Protein AF-A0A1G0D315-F1 (afdb_monomer)

pLDDT: mean 75.78, std 23.65, range [32.94, 96.75]

Solvent-accessible surface area (backbone atoms only — not comparable to full-atom values): 6198 Å² total; per-residue (Å²): 94,77,50,65,46,82,56,99,91,46,49,31,34,30,47,92,90,38,82,36,41,68,71,33,66,60,88,82,25,29,29,75,45,78,48,95,57,35,35,31,34,40,37,98,90,47,80,44,77,43,48,65,49,87,91,54,89,76,79,80,79,83,72,92,65,90,79,79,84,88,87,84,88,82,86,83,89,87,86,79,90,82,84,89,85,90,79,90,79,135

Nearest PDB structures (foldseek):
  6ap4-assembly6_K  TM=5.386E-01  e=2.280E+00  Acinetobacter baumannii
  6j0m-assembly1_C  TM=3.065E-01  e=1.502E+00  Photorhabdus asymbiotica
  4v16-assembly1_A  TM=4.801E-01  e=8.472E+00  Kluyveromyces lactis

Radius of gyration: 20.72 Å; Cα contacts (8 Å, |Δi|>4): 113; chains: 1; bounding box: 29×67×38 Å

Structure (mmCIF, N/CA/C/O backbone):
data_AF-A0A1G0D315-F1
#
_entry.id   AF-A0A1G0D315-F1
#
loop_
_atom_site.group_PDB
_atom_site.id
_atom_site.type_symbol
_atom_site.label_atom_id
_atom_site.label_alt_id
_atom_site.label_comp_id
_atom_site.label_asym_id
_atom_site.label_entity_id
_atom_site.label_seq_id
_atom_site.pdbx_PDB_ins_code
_atom_site.Cartn_x
_atom_site.Cartn_y
_atom_site.Cartn_z
_atom_site.occupancy
_atom_site.B_iso_or_equiv
_atom_site.auth_seq_id
_atom_site.auth_comp_id
_atom_site.auth_asym_id
_atom_site.auth_atom_id
_atom_site.pdbx_PDB_model_num
ATOM 1 N N . MET A 1 1 ? -7.653 3.183 -6.909 1.00 85.31 1 MET A N 1
ATOM 2 C CA . MET A 1 1 ? -7.226 2.632 -5.598 1.00 85.31 1 MET A CA 1
ATOM 3 C C . MET A 1 1 ? -8.483 2.254 -4.832 1.00 85.31 1 MET A C 1
ATOM 5 O O . MET A 1 1 ? -9.485 2.923 -5.034 1.00 85.31 1 MET A O 1
ATOM 9 N N . GLN A 1 2 ? -8.456 1.192 -4.023 1.00 90.88 2 GLN A N 1
ATOM 10 C CA . GLN A 1 2 ? -9.662 0.658 -3.373 1.00 90.88 2 GLN A CA 1
ATOM 11 C C . GLN A 1 2 ? -9.690 0.862 -1.855 1.00 90.88 2 GLN A C 1
ATOM 13 O O . GLN A 1 2 ? -10.746 1.158 -1.312 1.00 90.88 2 GLN A O 1
ATOM 18 N N . SER A 1 3 ? -8.566 0.698 -1.152 1.00 92.56 3 SER A N 1
ATOM 19 C CA . SER A 1 3 ? -8.512 0.907 0.304 1.00 92.56 3 SER A CA 1
ATOM 20 C C . SER A 1 3 ? -7.081 1.079 0.818 1.00 92.56 3 SER A C 1
ATOM 22 O O . SER A 1 3 ? -6.112 0.805 0.104 1.00 92.56 3 SER A O 1
ATOM 24 N N . THR A 1 4 ? -6.942 1.539 2.063 1.00 92.94 4 THR A N 1
ATOM 25 C CA . THR A 1 4 ? -5.663 1.636 2.782 1.00 92.94 4 THR A CA 1
ATOM 26 C C . THR A 1 4 ? -5.713 0.906 4.114 1.00 92.94 4 THR A C 1
ATOM 28 O O . THR A 1 4 ? -6.734 0.910 4.797 1.00 92.94 4 THR A O 1
ATOM 31 N N . ILE A 1 5 ? -4.574 0.355 4.520 1.00 94.19 5 ILE A N 1
ATOM 32 C CA . ILE A 1 5 ? -4.336 -0.230 5.836 1.00 94.19 5 ILE A CA 1
ATOM 33 C C . ILE A 1 5 ? -3.308 0.656 6.534 1.00 94.19 5 ILE A C 1
ATOM 35 O O . ILE A 1 5 ? -2.171 0.765 6.071 1.00 94.19 5 ILE A O 1
ATOM 39 N N . ILE A 1 6 ? -3.701 1.292 7.637 1.00 93.25 6 ILE A N 1
ATOM 40 C CA . ILE A 1 6 ? -2.828 2.165 8.426 1.00 93.25 6 ILE A CA 1
ATOM 41 C C . ILE A 1 6 ? -2.889 1.717 9.881 1.00 93.25 6 ILE A C 1
ATOM 43 O O . ILE A 1 6 ? -3.925 1.802 10.533 1.00 93.25 6 ILE A O 1
ATOM 47 N N . SER A 1 7 ? -1.761 1.238 10.390 1.00 92.81 7 SER A N 1
ATOM 48 C CA . SER A 1 7 ? -1.560 0.912 11.796 1.00 92.81 7 SER A CA 1
ATOM 49 C C . SER A 1 7 ? -0.202 1.437 12.268 1.00 92.81 7 SER A C 1
ATOM 51 O O . SER A 1 7 ? 0.583 1.987 11.490 1.00 92.81 7 SER A O 1
ATOM 53 N N . LYS A 1 8 ? 0.093 1.272 13.563 1.00 89.88 8 LYS A N 1
ATOM 54 C CA . LYS A 1 8 ? 1.397 1.648 14.132 1.00 89.88 8 LYS A CA 1
ATOM 55 C C . LYS A 1 8 ? 2.558 0.865 13.509 1.00 89.88 8 LYS A C 1
ATOM 57 O O . LYS A 1 8 ? 3.641 1.415 13.368 1.00 89.88 8 LYS A O 1
ATOM 62 N N . SER A 1 9 ? 2.332 -0.399 13.155 1.00 92.25 9 SER A N 1
ATOM 63 C CA . SER A 1 9 ? 3.367 -1.320 12.668 1.00 92.25 9 SER A CA 1
ATOM 64 C C . SER A 1 9 ? 3.305 -1.578 11.166 1.00 92.25 9 SER A C 1
ATOM 66 O O . SER A 1 9 ? 4.266 -2.091 10.600 1.00 92.25 9 SER A O 1
ATOM 68 N N . ARG A 1 10 ? 2.187 -1.253 10.510 1.00 93.00 10 ARG A N 1
ATOM 69 C CA . ARG A 1 10 ? 1.949 -1.619 9.117 1.00 93.00 10 ARG A CA 1
ATOM 70 C C . ARG A 1 10 ? 1.264 -0.497 8.361 1.00 93.00 10 ARG A C 1
ATOM 72 O O . ARG A 1 10 ? 0.259 0.057 8.803 1.00 93.00 10 ARG A O 1
ATOM 79 N N . ARG A 1 11 ? 1.791 -0.203 7.177 1.00 95.75 11 ARG A N 1
ATOM 80 C CA . ARG A 1 11 ? 1.166 0.693 6.207 1.00 95.75 11 ARG A CA 1
ATOM 81 C C . ARG A 1 11 ? 1.130 0.006 4.853 1.00 95.75 11 ARG A C 1
ATOM 83 O O . ARG A 1 11 ? 2.167 -0.434 4.368 1.00 95.75 11 ARG A O 1
ATOM 90 N N . ALA A 1 12 ? -0.056 -0.104 4.269 1.00 96.62 12 ALA A N 1
ATOM 91 C CA . ALA A 1 12 ? -0.267 -0.746 2.978 1.00 96.62 12 ALA A CA 1
ATOM 92 C C . ALA A 1 12 ? -1.484 -0.152 2.258 1.00 96.62 12 ALA A C 1
ATOM 94 O O . ALA A 1 12 ? -2.324 0.511 2.865 1.00 96.62 12 ALA A O 1
ATOM 95 N N . ALA A 1 13 ? -1.590 -0.415 0.963 1.00 96.19 13 ALA A N 1
ATOM 96 C CA . ALA A 1 13 ? -2.709 -0.017 0.125 1.00 96.19 13 ALA A CA 1
ATOM 97 C C . ALA A 1 13 ? -3.203 -1.202 -0.700 1.00 96.19 13 ALA A C 1
ATOM 99 O O . ALA A 1 13 ? -2.400 -2.016 -1.147 1.00 96.19 13 ALA A O 1
ATOM 100 N N . ILE A 1 14 ? -4.512 -1.279 -0.932 1.00 95.44 14 ILE A N 1
ATOM 101 C CA . ILE A 1 14 ? -5.093 -2.218 -1.889 1.00 95.44 14 ILE A CA 1
ATOM 102 C C . ILE A 1 14 ? -5.278 -1.487 -3.222 1.00 95.44 14 ILE A C 1
ATOM 104 O O . ILE A 1 14 ? -6.086 -0.556 -3.356 1.00 95.44 14 ILE A O 1
ATOM 108 N N . ILE A 1 15 ? -4.474 -1.889 -4.203 1.00 93.81 15 ILE A N 1
ATOM 109 C CA . ILE A 1 15 ? -4.411 -1.324 -5.552 1.00 93.81 15 ILE A CA 1
ATOM 110 C C . ILE A 1 15 ? -4.723 -2.465 -6.516 1.00 93.81 15 ILE A C 1
ATOM 112 O O . ILE A 1 15 ? -4.065 -3.498 -6.468 1.00 93.81 15 ILE A O 1
ATOM 116 N N . ASP A 1 16 ? -5.756 -2.302 -7.344 1.00 91.31 16 ASP A N 1
ATOM 117 C CA . ASP A 1 16 ? -6.201 -3.315 -8.312 1.00 91.31 16 ASP A CA 1
ATOM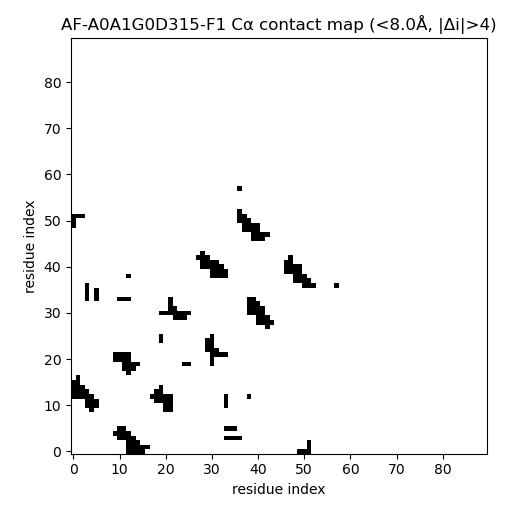 118 C C . ASP A 1 16 ? -6.415 -4.711 -7.683 1.00 91.31 16 ASP A C 1
ATOM 120 O O . ASP A 1 16 ? -6.037 -5.737 -8.244 1.00 91.31 16 ASP A O 1
ATOM 124 N N . GLY A 1 17 ? -6.972 -4.754 -6.465 1.00 93.94 17 GLY A N 1
ATOM 125 C CA . GLY A 1 17 ? -7.185 -5.987 -5.698 1.00 93.94 17 GLY A CA 1
ATOM 126 C C . GLY A 1 17 ? -5.936 -6.570 -5.023 1.00 93.94 17 GLY A C 1
ATOM 127 O O . GLY A 1 17 ? -6.040 -7.568 -4.313 1.00 93.94 17 GLY A O 1
ATOM 128 N N . LYS A 1 18 ? -4.754 -5.963 -5.191 1.00 95.06 18 LYS A N 1
ATOM 129 C CA . LYS A 1 18 ? -3.493 -6.424 -4.593 1.00 95.06 18 LYS A CA 1
ATOM 130 C C . LYS A 1 18 ? -3.103 -5.569 -3.399 1.00 95.06 18 LYS A C 1
ATOM 132 O O . LYS A 1 18 ? -3.109 -4.343 -3.476 1.00 95.06 18 LYS A O 1
ATOM 137 N N . THR A 1 19 ? -2.701 -6.219 -2.310 1.00 96.19 19 THR A N 1
ATOM 138 C CA . THR A 1 19 ? -2.125 -5.519 -1.155 1.00 96.19 19 THR A CA 1
ATOM 139 C C . THR A 1 19 ? -0.670 -5.174 -1.448 1.00 96.19 19 THR A C 1
ATOM 141 O O . THR A 1 19 ? 0.147 -6.058 -1.690 1.00 96.19 19 THR A O 1
ATOM 144 N N . VAL A 1 20 ? -0.351 -3.886 -1.415 1.00 96.62 20 VAL A N 1
ATOM 145 C CA . VAL A 1 20 ? 0.981 -3.333 -1.656 1.00 96.62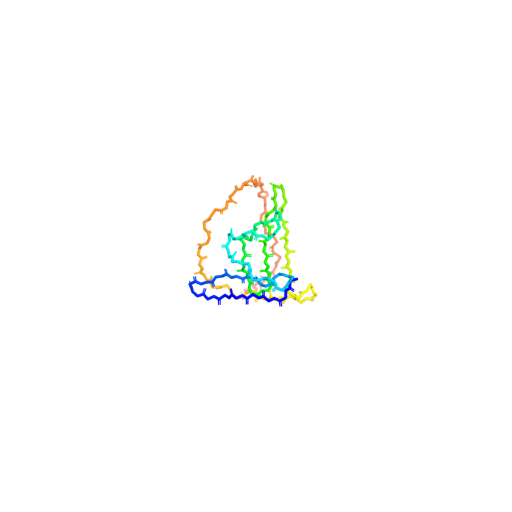 20 VAL A CA 1
ATOM 146 C C . VAL A 1 20 ? 1.419 -2.635 -0.379 1.00 96.62 20 VAL A C 1
ATOM 148 O O . VAL A 1 20 ? 0.765 -1.699 0.078 1.00 96.62 20 VAL A O 1
ATOM 151 N N . GLU A 1 21 ? 2.497 -3.107 0.233 1.00 96.75 21 GLU A N 1
ATOM 152 C CA . GLU A 1 21 ? 3.024 -2.510 1.461 1.00 96.75 21 GLU A CA 1
ATOM 153 C C . GLU A 1 21 ? 3.835 -1.246 1.173 1.00 96.75 21 GLU A C 1
ATOM 155 O O . GLU A 1 21 ? 4.281 -1.012 0.048 1.00 96.75 21 GLU A O 1
ATOM 160 N N . LEU A 1 22 ? 4.015 -0.400 2.187 1.00 95.50 22 LEU A N 1
ATOM 161 C CA . LEU A 1 22 ? 4.893 0.759 2.081 1.00 95.50 22 LEU A CA 1
ATOM 162 C C . LEU A 1 22 ? 6.289 0.294 1.636 1.00 95.50 22 LEU A C 1
ATOM 164 O O . LEU A 1 22 ? 6.838 -0.658 2.183 1.00 95.50 22 LEU A O 1
ATOM 168 N N . TRP A 1 23 ? 6.838 0.969 0.632 1.00 95.69 23 TRP A N 1
ATOM 169 C CA . TRP A 1 23 ? 8.075 0.645 -0.086 1.00 95.69 23 TRP A CA 1
ATOM 170 C C . TRP A 1 23 ? 8.027 -0.590 -0.992 1.00 95.69 23 TRP A C 1
ATOM 172 O O . TRP A 1 23 ? 8.999 -0.847 -1.708 1.00 95.69 23 TRP A O 1
ATOM 182 N N . ALA A 1 24 ? 6.913 -1.317 -1.054 1.00 96.25 24 ALA A N 1
ATOM 183 C CA . ALA A 1 24 ? 6.745 -2.408 -2.003 1.00 96.25 24 ALA A CA 1
ATOM 184 C C . ALA A 1 24 ? 6.456 -1.887 -3.420 1.00 96.25 24 ALA A C 1
ATOM 186 O O . ALA A 1 24 ? 6.002 -0.756 -3.629 1.00 96.25 24 ALA A O 1
ATOM 187 N N . LYS A 1 25 ? 6.729 -2.732 -4.418 1.00 95.50 25 LYS A N 1
ATOM 188 C CA . LYS A 1 25 ? 6.466 -2.433 -5.829 1.00 95.50 25 LYS A CA 1
ATOM 189 C C . LYS A 1 25 ? 5.092 -2.941 -6.262 1.00 95.50 25 LYS A C 1
ATOM 191 O O . LYS A 1 25 ? 4.665 -4.024 -5.876 1.00 95.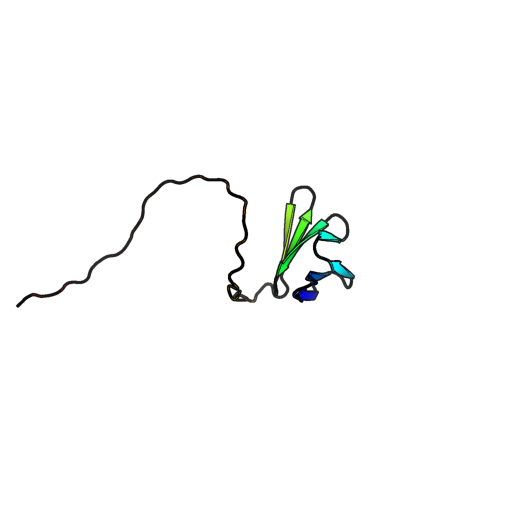50 25 LYS A O 1
ATOM 196 N N . HIS A 1 26 ? 4.444 -2.175 -7.131 1.00 94.19 26 HIS A N 1
ATOM 197 C CA . HIS A 1 26 ? 3.246 -2.544 -7.871 1.00 94.19 26 HIS A CA 1
ATOM 198 C C . HIS A 1 26 ? 3.479 -2.250 -9.359 1.00 94.19 26 HIS A C 1
ATOM 200 O O . HIS A 1 26 ? 3.476 -1.093 -9.792 1.00 94.19 26 HIS A O 1
ATOM 206 N N . GLY A 1 27 ? 3.761 -3.299 -10.137 1.00 92.12 27 GLY A N 1
ATOM 207 C CA . GLY A 1 27 ? 4.250 -3.162 -11.511 1.00 92.12 27 GLY A CA 1
ATOM 208 C C . GLY A 1 27 ? 5.579 -2.399 -11.549 1.00 92.12 27 GLY A C 1
ATOM 209 O O . GLY A 1 27 ? 6.544 -2.796 -10.901 1.00 92.12 27 GLY A O 1
ATOM 210 N N . ASN A 1 28 ? 5.603 -1.266 -12.257 1.00 92.88 28 ASN A N 1
ATOM 211 C CA . ASN A 1 28 ? 6.792 -0.415 -12.426 1.00 92.88 28 ASN A CA 1
ATOM 212 C C . ASN A 1 28 ? 6.858 0.763 -11.437 1.00 92.88 28 ASN A C 1
ATOM 214 O O . ASN A 1 28 ? 7.667 1.675 -11.609 1.00 92.88 28 ASN A O 1
ATOM 218 N N . ALA A 1 29 ? 5.977 0.788 -10.436 1.00 95.00 29 ALA A N 1
ATOM 219 C CA . ALA A 1 29 ? 5.919 1.849 -9.440 1.00 95.00 29 ALA A CA 1
ATOM 220 C C . ALA A 1 29 ? 6.167 1.302 -8.032 1.00 95.00 29 ALA A C 1
ATOM 222 O O . ALA A 1 29 ? 5.821 0.163 -7.737 1.00 95.00 29 ALA A O 1
ATOM 223 N N . GLN A 1 3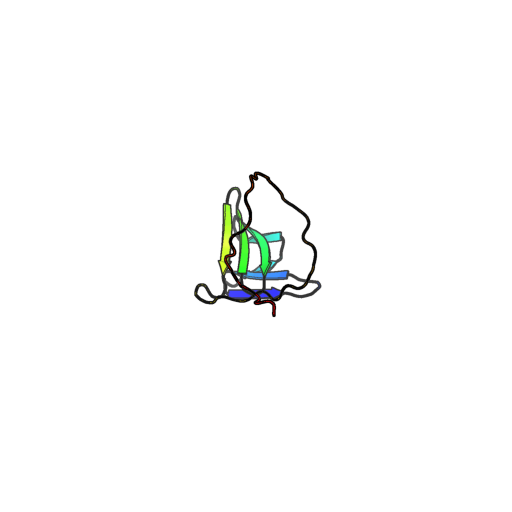0 ? 6.735 2.119 -7.153 1.00 96.62 30 GLN A N 1
ATOM 224 C CA . GLN A 1 30 ? 6.936 1.815 -5.739 1.00 96.62 30 GLN A CA 1
ATOM 225 C C . GLN A 1 30 ? 5.979 2.646 -4.884 1.00 96.62 30 GLN A C 1
ATOM 227 O O . GLN A 1 30 ? 5.840 3.846 -5.111 1.00 96.62 30 GLN A O 1
ATOM 232 N N . LEU A 1 31 ? 5.334 2.037 -3.891 1.00 96.31 31 LEU A N 1
ATOM 233 C CA . LEU A 1 31 ? 4.498 2.752 -2.930 1.00 96.31 31 LEU A CA 1
ATOM 234 C C . LEU A 1 31 ? 5.383 3.498 -1.931 1.00 96.31 31 LEU A C 1
ATOM 236 O O . LEU A 1 31 ? 6.081 2.872 -1.148 1.00 96.31 31 LEU A O 1
ATOM 240 N N . VAL A 1 32 ? 5.372 4.828 -1.954 1.00 96.06 32 VAL A N 1
ATOM 241 C CA . VAL A 1 32 ? 6.257 5.654 -1.108 1.00 96.06 32 VAL A CA 1
ATOM 242 C C . VAL A 1 32 ? 5.519 6.363 0.022 1.00 96.06 32 VAL A C 1
ATOM 244 O O . VAL A 1 32 ? 6.139 6.802 0.984 1.00 96.06 32 VAL A O 1
ATOM 247 N N . GLU A 1 33 ? 4.193 6.476 -0.068 1.00 93.31 33 GLU A N 1
ATOM 248 C CA . GLU A 1 33 ? 3.385 7.101 0.976 1.00 93.31 33 GLU A CA 1
ATOM 249 C C . GLU A 1 33 ? 1.981 6.499 1.025 1.00 93.31 33 GLU A C 1
ATOM 251 O O . GLU A 1 33 ? 1.370 6.236 -0.013 1.00 93.31 33 GLU A O 1
ATOM 256 N N . VAL A 1 34 ? 1.472 6.315 2.246 1.00 94.00 34 VAL A N 1
ATOM 257 C CA . VAL A 1 34 ? 0.110 5.852 2.531 1.00 94.00 34 VAL A CA 1
ATOM 258 C C . VAL A 1 34 ? -0.512 6.792 3.561 1.00 94.00 34 VAL A C 1
ATOM 260 O O . VAL A 1 34 ? -0.044 6.850 4.705 1.00 94.00 34 VAL A O 1
ATOM 263 N N . ASN A 1 35 ? -1.555 7.503 3.138 1.00 91.44 35 ASN A N 1
ATOM 264 C CA . ASN A 1 35 ? -2.421 8.361 3.945 1.00 91.44 35 ASN A CA 1
ATOM 265 C C . ASN A 1 35 ? -3.852 7.800 3.926 1.00 91.44 35 ASN A C 1
ATOM 267 O O . ASN A 1 35 ? -4.185 6.990 3.068 1.00 91.44 35 ASN A O 1
ATOM 271 N N . GLU A 1 36 ? -4.713 8.235 4.849 1.00 88.19 36 GLU A N 1
ATOM 272 C CA . GLU A 1 36 ? -6.084 7.697 4.977 1.00 88.19 36 GLU A CA 1
ATOM 273 C C . GLU A 1 36 ? -6.918 7.843 3.696 1.00 88.19 36 GLU A C 1
ATOM 275 O O . GLU A 1 36 ? -7.741 6.990 3.381 1.00 88.19 36 GLU A O 1
ATOM 280 N N . GLY A 1 37 ? -6.705 8.930 2.953 1.00 90.00 37 GLY A N 1
ATOM 281 C CA . GLY A 1 37 ? -7.472 9.250 1.749 1.00 90.00 37 GLY A CA 1
ATOM 282 C C . GLY A 1 37 ? -6.708 9.122 0.437 1.00 90.00 37 GLY A C 1
ATOM 283 O O . GLY A 1 37 ? -7.294 9.287 -0.635 1.00 90.00 37 GLY A O 1
ATOM 284 N N . SER A 1 38 ? -5.397 8.897 0.501 1.00 91.62 38 SER A N 1
ATOM 285 C CA . SER A 1 38 ? -4.541 8.932 -0.677 1.00 91.62 38 SER A CA 1
ATOM 286 C C . SER A 1 38 ? -3.270 8.119 -0.503 1.00 91.62 38 SER A C 1
ATOM 288 O O . SER A 1 38 ? -2.741 7.951 0.595 1.00 91.62 38 SER A O 1
ATOM 290 N N . VAL A 1 39 ? -2.749 7.637 -1.622 1.00 94.50 39 VAL A N 1
ATOM 291 C CA . VAL A 1 39 ? -1.481 6.920 -1.687 1.00 94.50 39 VAL A CA 1
ATOM 292 C C . VAL A 1 39 ? -0.620 7.501 -2.789 1.00 94.50 39 VAL A C 1
ATOM 294 O O . VAL A 1 39 ? -1.119 8.046 -3.775 1.00 94.50 39 VAL A O 1
ATOM 297 N N . VAL A 1 40 ? 0.689 7.384 -2.620 1.00 95.44 40 VAL A N 1
ATOM 298 C CA . VAL A 1 40 ? 1.654 7.920 -3.570 1.00 95.44 40 VAL A CA 1
ATOM 299 C C . VAL A 1 40 ? 2.515 6.796 -4.106 1.00 95.44 40 VAL A C 1
ATOM 301 O O . VAL A 1 40 ? 3.222 6.119 -3.362 1.00 95.44 40 VAL A O 1
ATOM 304 N N . LEU A 1 41 ? 2.508 6.666 -5.424 1.00 95.94 41 LEU A N 1
ATOM 305 C CA . LEU A 1 41 ? 3.369 5.776 -6.174 1.00 95.94 41 LEU A CA 1
ATOM 306 C C . LEU A 1 41 ? 4.498 6.580 -6.828 1.00 95.94 41 LEU A C 1
ATOM 308 O O . LEU A 1 41 ? 4.255 7.590 -7.486 1.00 95.94 41 LEU A O 1
ATOM 312 N N . ARG A 1 42 ? 5.739 6.124 -6.680 1.00 96.31 42 ARG A N 1
ATOM 313 C CA . ARG A 1 42 ? 6.907 6.659 -7.383 1.00 96.31 42 ARG A CA 1
ATOM 314 C C . ARG A 1 42 ? 7.289 5.723 -8.523 1.00 96.31 42 ARG A C 1
ATOM 316 O O . ARG A 1 42 ? 7.559 4.546 -8.299 1.00 96.31 42 ARG A O 1
ATOM 323 N N . ARG A 1 43 ? 7.318 6.250 -9.741 1.00 93.75 43 ARG A N 1
ATOM 324 C CA . ARG A 1 43 ? 7.945 5.629 -10.918 1.00 93.75 43 ARG A CA 1
ATOM 325 C C . ARG A 1 43 ? 9.316 6.273 -11.137 1.00 93.75 43 ARG A C 1
ATOM 327 O O . ARG A 1 43 ? 9.680 7.193 -10.409 1.00 93.75 43 ARG A O 1
ATOM 334 N N . ALA A 1 44 ? 10.073 5.801 -12.127 1.00 89.31 44 ALA A N 1
ATOM 335 C CA . ALA A 1 44 ? 11.448 6.247 -12.379 1.00 89.31 44 ALA A CA 1
ATOM 336 C C . ALA A 1 44 ? 11.625 7.781 -12.346 1.00 89.31 44 ALA A C 1
ATOM 338 O O . ALA A 1 44 ? 12.550 8.272 -11.707 1.00 89.31 44 ALA A O 1
ATOM 339 N N . GLN A 1 45 ? 10.713 8.529 -12.974 1.00 89.75 45 GLN A N 1
ATOM 340 C CA . GLN A 1 45 ? 10.797 9.994 -13.079 1.00 89.75 45 GLN A CA 1
ATOM 341 C C . GLN A 1 45 ? 9.541 10.724 -12.587 1.00 89.75 45 GLN A C 1
ATOM 343 O O . GLN A 1 45 ? 9.522 11.949 -12.547 1.00 89.75 45 GLN A O 1
ATOM 348 N N . THR A 1 46 ? 8.481 10.003 -12.213 1.00 93.31 46 THR A N 1
ATOM 349 C CA . THR A 1 46 ? 7.183 10.615 -11.899 1.00 93.31 46 THR A CA 1
ATOM 350 C C . THR A 1 46 ? 6.632 10.150 -10.561 1.00 93.31 46 THR A C 1
ATOM 352 O O . THR A 1 46 ? 6.821 9.009 -10.130 1.00 93.31 46 THR A O 1
ATOM 355 N N . ARG A 1 47 ? 5.922 11.063 -9.896 1.00 94.44 47 ARG A N 1
ATOM 356 C CA . ARG A 1 47 ? 5.161 10.804 -8.675 1.00 94.44 47 ARG A CA 1
ATOM 357 C C . ARG A 1 47 ? 3.678 10.823 -9.034 1.00 94.44 47 ARG A C 1
ATOM 359 O O . ARG A 1 47 ? 3.180 11.826 -9.529 1.00 94.44 47 ARG A O 1
ATOM 366 N N . GLN A 1 48 ? 2.987 9.719 -8.790 1.00 93.94 48 GLN A N 1
ATOM 367 C CA . GLN A 1 48 ? 1.563 9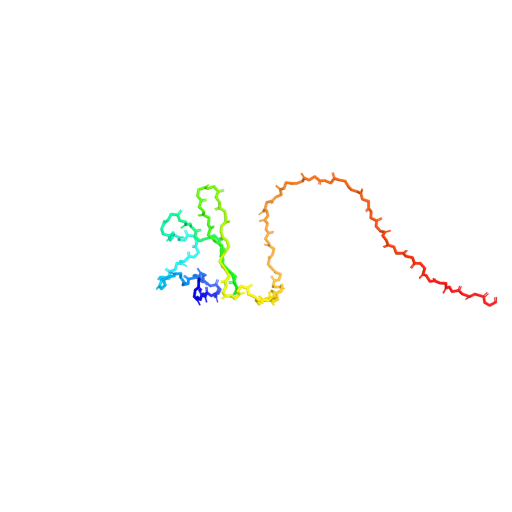.567 -9.058 1.00 93.94 48 GLN A CA 1
ATOM 368 C C . GLN A 1 48 ? 0.805 9.479 -7.736 1.00 93.94 48 GLN A C 1
ATOM 370 O O . GLN A 1 48 ? 1.117 8.640 -6.890 1.00 93.94 48 GLN A O 1
ATOM 375 N N . VAL A 1 49 ? -0.200 10.333 -7.571 1.00 93.12 49 VAL A N 1
ATOM 376 C CA . VAL A 1 49 ? -1.109 10.295 -6.423 1.00 93.12 49 VAL A CA 1
ATOM 377 C C . VAL A 1 49 ? -2.371 9.551 -6.836 1.00 93.12 49 VAL A C 1
ATOM 379 O O . VAL A 1 49 ? -2.957 9.846 -7.874 1.00 93.12 49 VAL A O 1
ATOM 382 N N . LEU A 1 50 ? -2.781 8.580 -6.028 1.00 92.00 50 LEU A N 1
ATOM 383 C CA . LEU A 1 50 ? -4.072 7.920 -6.154 1.00 92.00 50 LEU A CA 1
ATOM 384 C C . LEU A 1 50 ? -4.914 8.301 -4.944 1.00 92.00 50 LEU A C 1
ATOM 386 O O . LEU A 1 50 ? -4.496 8.090 -3.807 1.00 92.00 50 LEU A O 1
ATOM 390 N N . THR A 1 51 ? -6.089 8.864 -5.185 1.00 91.94 51 THR A N 1
ATOM 391 C CA . THR A 1 51 ? -7.051 9.216 -4.142 1.00 91.94 51 THR A CA 1
ATOM 392 C C . THR A 1 51 ? -8.136 8.152 -4.056 1.00 91.94 51 THR A C 1
ATOM 394 O O . THR A 1 51 ? -8.483 7.513 -5.052 1.00 91.94 51 THR A O 1
ATOM 397 N N . LEU A 1 52 ? -8.645 7.930 -2.846 1.00 89.69 52 LEU A N 1
ATOM 398 C CA . LEU A 1 52 ? -9.770 7.026 -2.621 1.00 89.69 52 LEU A CA 1
ATOM 399 C C . LEU A 1 52 ? -11.087 7.670 -3.080 1.00 89.69 52 LEU A C 1
ATOM 401 O O . LEU A 1 52 ? -11.931 7.011 -3.677 1.00 89.69 52 LEU A O 1
ATOM 405 N N . PHE A 1 53 ? -11.217 8.976 -2.843 1.00 86.94 53 PHE A N 1
ATOM 406 C CA . PHE A 1 53 ? -12.386 9.775 -3.187 1.00 86.94 53 PHE A CA 1
ATOM 407 C C . PHE A 1 53 ? -11.928 11.035 -3.942 1.00 86.94 53 PHE A C 1
ATOM 409 O O . PHE A 1 53 ? -11.482 11.987 -3.300 1.00 86.94 53 PHE A O 1
ATOM 416 N N . PRO A 1 54 ? -11.960 11.052 -5.287 1.00 83.50 54 PRO A N 1
ATOM 417 C CA . PRO A 1 54 ? -11.417 12.161 -6.077 1.00 83.50 54 PRO A CA 1
ATOM 418 C C . PRO A 1 54 ? -12.139 13.496 -5.842 1.00 83.50 54 PRO A C 1
ATOM 420 O O . PRO A 1 54 ? -11.483 14.533 -5.822 1.00 83.50 54 PRO A O 1
ATOM 423 N N . ASP A 1 55 ? -13.444 13.469 -5.567 1.00 88.19 55 ASP A N 1
ATOM 424 C CA . ASP A 1 55 ? -14.268 14.675 -5.390 1.00 88.19 55 ASP A CA 1
ATOM 425 C C . ASP A 1 55 ? -14.489 15.070 -3.920 1.00 88.19 55 ASP A C 1
ATOM 427 O O . ASP A 1 55 ? -15.228 16.008 -3.616 1.00 88.19 55 ASP A O 1
ATOM 431 N N . VAL A 1 56 ? -13.852 14.369 -2.974 1.00 85.50 56 VAL A N 1
ATOM 432 C CA . VAL A 1 56 ? -14.045 14.605 -1.537 1.00 85.50 56 VAL A CA 1
ATOM 433 C C . VAL A 1 56 ? -12.791 15.211 -0.923 1.00 85.50 56 VAL A C 1
ATOM 435 O O . VAL A 1 56 ? -11.714 14.616 -0.910 1.00 85.50 56 VAL A O 1
ATOM 438 N N . LYS A 1 57 ? -12.948 16.392 -0.318 1.00 80.38 57 LYS A N 1
ATOM 439 C CA . LYS A 1 57 ? -11.896 17.022 0.489 1.00 80.38 57 LYS A CA 1
ATOM 440 C C . LYS A 1 57 ? -11.822 16.359 1.862 1.00 80.38 57 LYS A C 1
ATOM 442 O O . LYS A 1 57 ? -12.533 16.734 2.792 1.00 80.38 57 LYS A O 1
ATOM 447 N N . ILE A 1 58 ? -10.935 15.381 1.994 1.00 79.00 58 ILE A N 1
ATOM 448 C CA . ILE A 1 58 ? -10.651 14.714 3.267 1.00 79.00 58 ILE A CA 1
ATOM 449 C C . ILE A 1 58 ? -9.722 15.624 4.078 1.00 79.00 58 ILE A C 1
ATOM 451 O O . ILE A 1 58 ? -8.581 15.869 3.686 1.00 79.00 58 ILE A O 1
ATOM 455 N N . LYS A 1 59 ? -10.205 16.151 5.207 1.00 78.75 59 LYS A N 1
ATOM 456 C CA . LYS A 1 59 ? -9.369 16.938 6.123 1.00 78.75 59 LYS A CA 1
ATOM 457 C C . LYS A 1 59 ? -8.417 15.997 6.856 1.00 78.75 59 LYS A C 1
ATOM 459 O O . LYS A 1 59 ? -8.867 15.154 7.629 1.00 78.75 59 LYS A O 1
ATOM 464 N N . GLN A 1 60 ? -7.115 16.154 6.634 1.00 68.19 60 GLN A N 1
ATOM 465 C CA . GLN A 1 60 ? -6.116 15.463 7.443 1.00 68.19 60 GLN A CA 1
ATOM 466 C C . GLN A 1 60 ? -6.156 16.047 8.856 1.00 6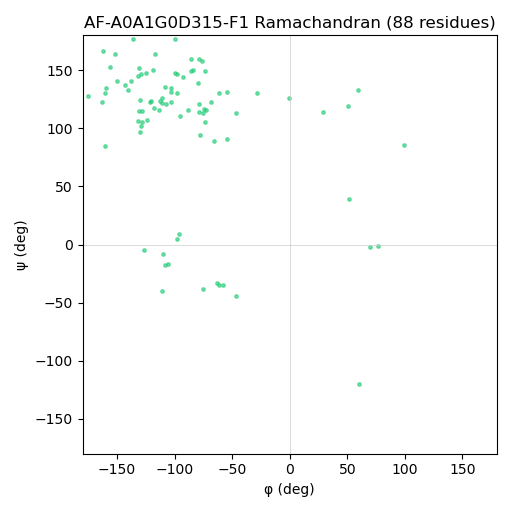8.19 60 GLN A C 1
ATOM 468 O O . GLN A 1 60 ? -6.003 17.255 9.035 1.00 68.19 60 GLN A O 1
ATOM 473 N N . ARG A 1 61 ? -6.381 15.204 9.868 1.00 73.31 61 ARG A N 1
ATOM 474 C CA . ARG A 1 61 ? -6.105 15.613 11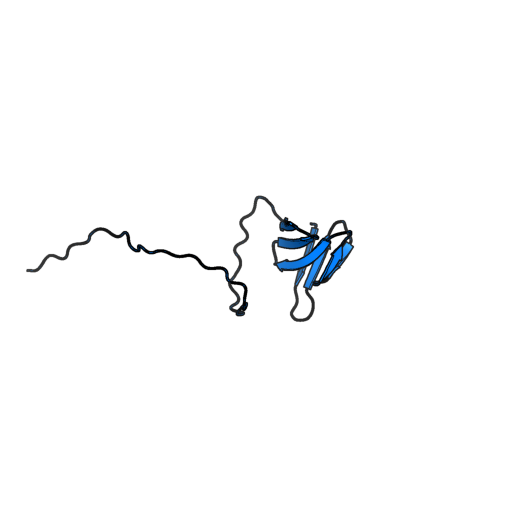.247 1.00 73.31 61 ARG A CA 1
ATOM 475 C C . ARG A 1 61 ? -4.595 15.599 11.411 1.00 73.31 61 ARG A C 1
ATOM 477 O O . ARG A 1 61 ? -3.976 14.546 11.282 1.00 73.31 61 ARG A O 1
ATOM 484 N N . GLU A 1 62 ? -4.008 16.760 11.668 1.00 58.78 62 GLU A N 1
ATOM 485 C CA . GLU A 1 62 ? -2.575 16.892 11.902 1.00 58.78 62 GLU A CA 1
ATOM 486 C C . GLU A 1 62 ? -2.184 16.165 13.194 1.00 58.78 62 GLU A C 1
ATOM 488 O O . GLU A 1 62 ? -2.160 16.729 14.288 1.00 58.78 62 GLU A O 1
ATOM 493 N N . THR A 1 63 ? -1.858 14.880 13.094 1.00 54.47 63 THR A N 1
ATOM 494 C CA . THR A 1 63 ? -1.073 14.224 14.132 1.00 54.47 63 THR A CA 1
ATOM 495 C C . THR A 1 63 ? 0.351 14.735 13.972 1.00 54.47 63 THR A C 1
ATOM 497 O O . THR A 1 63 ? 1.031 14.367 13.014 1.00 54.47 63 THR A O 1
ATOM 500 N N . LYS A 1 64 ? 0.791 15.626 14.869 1.00 43.59 64 LYS A N 1
ATOM 501 C CA . LYS A 1 64 ? 2.169 16.134 14.930 1.00 43.59 64 LYS A CA 1
ATOM 502 C C . LYS A 1 64 ? 3.170 14.971 15.017 1.00 43.59 64 LYS A C 1
ATOM 504 O O . LYS A 1 64 ? 3.557 14.550 16.100 1.00 43.59 64 LYS A O 1
ATOM 509 N N . THR A 1 65 ? 3.637 14.488 13.876 1.00 50.19 65 THR A N 1
ATOM 510 C CA . THR A 1 65 ? 4.874 13.716 13.748 1.00 50.19 65 THR A CA 1
ATOM 511 C C . THR A 1 65 ? 5.738 14.446 12.739 1.00 50.19 65 THR A C 1
ATOM 513 O O . THR A 1 65 ? 5.420 14.474 11.552 1.00 50.19 65 THR A O 1
ATOM 516 N N . LYS A 1 66 ? 6.793 15.095 13.248 1.00 46.38 66 LYS A N 1
ATOM 517 C CA . LYS A 1 66 ? 7.813 15.815 12.480 1.00 46.38 66 LYS A CA 1
ATOM 518 C C . LYS A 1 66 ? 8.283 14.949 11.298 1.00 46.38 66 LYS A C 1
ATOM 520 O O . LYS A 1 66 ? 8.918 13.922 11.518 1.00 46.38 66 LYS A O 1
ATOM 525 N N . LYS A 1 67 ? 7.989 15.362 10.060 1.00 43.53 67 LYS A N 1
ATOM 526 C CA . LYS A 1 67 ? 8.703 14.904 8.859 1.00 43.53 67 LYS A CA 1
ATOM 527 C C . LYS A 1 67 ? 9.892 15.842 8.663 1.00 43.53 67 LYS A C 1
ATOM 529 O O . LYS A 1 67 ? 9.700 17.037 8.463 1.00 43.53 67 LYS A O 1
ATOM 534 N N . ALA A 1 68 ? 11.096 15.293 8.769 1.00 46.41 68 ALA A N 1
ATOM 535 C CA . ALA A 1 68 ? 12.307 15.924 8.270 1.00 46.41 68 ALA A CA 1
ATOM 536 C C . ALA A 1 68 ? 12.412 15.701 6.749 1.00 46.41 68 ALA A C 1
ATOM 538 O O . ALA A 1 68 ? 12.123 14.594 6.295 1.00 46.41 68 ALA A O 1
ATOM 539 N N . SER A 1 69 ? 12.829 16.775 6.058 1.00 48.50 69 SER A N 1
ATOM 540 C CA . SER A 1 69 ? 13.415 16.901 4.704 1.00 48.50 69 SER A CA 1
ATOM 541 C C . SER A 1 69 ? 12.593 16.405 3.492 1.00 48.50 69 SER A C 1
ATOM 543 O O . SER A 1 69 ? 12.019 15.326 3.486 1.00 48.50 69 SER A O 1
ATOM 545 N N . SER A 1 70 ? 12.466 17.168 2.401 1.00 42.47 70 SER A N 1
ATOM 546 C CA . SER A 1 70 ? 13.538 17.870 1.682 1.00 42.47 70 SER A CA 1
ATOM 547 C C . SER A 1 70 ? 13.147 19.246 1.119 1.00 42.47 70 SER A C 1
ATOM 549 O O . SER A 1 70 ? 12.095 19.405 0.501 1.00 42.47 70 SER A O 1
ATOM 551 N N . GLU A 1 71 ? 14.076 20.178 1.297 1.00 39.75 71 GLU A N 1
ATOM 552 C CA . GLU A 1 71 ? 14.111 21.594 0.927 1.00 39.75 71 GLU A CA 1
ATOM 553 C C . GLU A 1 71 ? 14.606 21.817 -0.511 1.00 39.75 71 GLU A C 1
ATOM 555 O O . GLU A 1 71 ? 15.462 21.069 -0.985 1.00 39.75 71 GLU A O 1
ATOM 560 N N . SER A 1 72 ? 14.121 22.868 -1.177 1.00 38.72 72 SER A N 1
ATOM 561 C CA . SER A 1 72 ? 14.879 23.685 -2.146 1.00 38.72 72 SER A CA 1
ATOM 562 C C . SER A 1 72 ? 14.165 25.036 -2.302 1.00 38.72 72 SER A C 1
ATOM 564 O O . SER A 1 72 ? 13.261 25.201 -3.115 1.00 38.72 72 SER A O 1
ATOM 566 N N . GLU A 1 73 ? 14.511 25.917 -1.368 1.00 39.78 73 GLU A N 1
ATOM 567 C CA . GLU A 1 73 ? 14.685 27.375 -1.435 1.00 39.78 73 GLU A CA 1
ATOM 568 C C . GLU A 1 73 ? 14.460 28.092 -2.783 1.00 39.78 73 GLU A C 1
ATOM 570 O O . GLU A 1 73 ? 15.133 27.789 -3.762 1.00 39.78 73 GLU A O 1
ATOM 575 N N . VAL A 1 74 ? 13.588 29.113 -2.784 1.00 32.94 74 VAL A N 1
ATOM 576 C CA . VAL A 1 74 ? 13.957 30.524 -3.057 1.00 32.94 74 VAL A CA 1
ATOM 577 C C . VAL A 1 74 ? 12.845 31.473 -2.571 1.00 32.94 74 VAL A C 1
ATOM 579 O O . VAL A 1 74 ? 11.689 31.348 -2.969 1.00 32.94 74 VAL A O 1
ATOM 582 N N . GLN A 1 75 ? 13.208 32.410 -1.687 1.00 41.38 75 GLN A N 1
ATOM 583 C CA . GLN A 1 75 ? 12.428 33.607 -1.315 1.00 41.38 75 GLN A CA 1
ATOM 584 C C . GLN A 1 75 ? 12.728 34.739 -2.334 1.00 41.38 75 GLN A C 1
ATOM 586 O O . GLN A 1 75 ? 13.753 34.652 -3.014 1.00 41.38 75 GLN A O 1
ATOM 591 N N . PRO A 1 76 ? 11.876 35.777 -2.486 1.00 40.94 76 PRO A N 1
ATOM 592 C CA . PRO A 1 76 ? 11.874 36.893 -1.533 1.00 40.94 76 PRO A CA 1
ATOM 593 C C . PRO A 1 76 ? 10.476 37.402 -1.126 1.00 40.94 76 PRO A C 1
ATOM 595 O O . PRO A 1 76 ? 9.544 37.467 -1.921 1.00 40.94 76 PRO A O 1
ATOM 598 N N . GLU A 1 77 ? 10.388 37.726 0.164 1.00 34.91 77 GLU A N 1
ATOM 599 C CA . GLU A 1 77 ? 9.845 38.960 0.758 1.00 34.91 77 GLU A CA 1
ATOM 600 C C . GLU A 1 77 ? 8.737 39.729 0.010 1.00 34.91 77 GLU A C 1
ATOM 602 O O . GLU A 1 77 ? 8.977 40.347 -1.017 1.00 34.91 77 GLU A O 1
ATOM 607 N N . GLU A 1 78 ? 7.532 39.785 0.586 1.00 35.94 78 GLU A N 1
ATOM 608 C CA . GLU A 1 78 ? 7.034 40.975 1.303 1.00 35.94 78 GLU A CA 1
ATOM 609 C C . GLU A 1 78 ? 5.670 40.641 1.930 1.00 35.94 78 GLU A C 1
ATOM 611 O O . GLU A 1 78 ? 4.762 40.090 1.304 1.00 35.94 78 GLU A O 1
ATOM 616 N N . ILE A 1 79 ? 5.559 40.895 3.228 1.00 38.84 79 ILE A N 1
ATOM 617 C CA . ILE A 1 79 ? 4.451 40.479 4.080 1.00 38.84 79 ILE A CA 1
ATOM 618 C C . ILE A 1 79 ? 3.486 41.658 4.227 1.00 38.84 79 ILE A C 1
ATOM 620 O O . ILE A 1 79 ? 3.912 42.790 4.426 1.00 38.84 79 ILE A O 1
ATOM 624 N N . SER A 1 80 ? 2.198 41.321 4.328 1.00 36.19 80 SER A N 1
ATOM 625 C CA . SER A 1 80 ? 1.202 42.000 5.174 1.00 36.19 80 SER A CA 1
ATOM 626 C C . SER A 1 80 ? 0.273 43.024 4.509 1.00 36.19 80 SER A C 1
ATOM 628 O O . SER A 1 80 ? 0.400 44.234 4.654 1.00 36.19 80 SER A O 1
ATOM 630 N N . THR A 1 81 ? -0.826 42.505 3.955 1.00 33.44 81 THR A N 1
ATOM 631 C CA . THR A 1 81 ? -2.148 43.137 4.132 1.00 33.44 81 THR A CA 1
ATOM 632 C C . THR A 1 81 ? -2.493 43.133 5.621 1.00 33.44 81 THR A C 1
ATOM 634 O O . THR A 1 81 ? -2.396 42.046 6.173 1.00 33.44 81 THR A O 1
ATOM 637 N N . ILE A 1 82 ? -2.912 44.258 6.234 1.00 51.25 82 ILE A N 1
ATOM 638 C CA . ILE A 1 82 ? -4.262 44.455 6.838 1.00 51.25 82 ILE A CA 1
ATOM 639 C C . ILE A 1 82 ? -4.562 45.971 7.004 1.00 51.25 82 ILE A C 1
ATOM 641 O O . ILE A 1 82 ? -3.745 46.688 7.582 1.00 51.25 82 ILE A O 1
ATOM 645 N N . PRO A 1 83 ? -5.735 46.470 6.559 1.00 40.25 83 PRO A N 1
ATOM 646 C CA . PRO A 1 83 ? -6.251 47.802 6.885 1.00 40.25 83 PRO A CA 1
ATOM 647 C C . PRO A 1 83 ? -7.001 47.869 8.236 1.00 40.25 83 PRO A C 1
ATOM 649 O O . PRO A 1 83 ? -7.672 46.927 8.635 1.00 40.25 83 PRO A O 1
ATOM 652 N N . ALA A 1 84 ? -6.934 49.052 8.861 1.00 36.59 84 ALA A N 1
ATOM 653 C CA . ALA A 1 84 ? -7.928 49.719 9.720 1.00 36.59 84 ALA A CA 1
ATOM 654 C C . ALA A 1 84 ? -8.589 48.977 10.913 1.00 36.59 84 ALA A C 1
ATOM 656 O O . ALA A 1 84 ? -9.442 48.117 10.733 1.00 36.59 84 ALA A O 1
ATOM 657 N N . VAL A 1 85 ? -8.390 49.507 12.134 1.00 42.34 85 VAL A N 1
ATOM 658 C CA . VAL A 1 85 ? -9.519 49.951 12.983 1.00 42.34 85 VAL A CA 1
ATOM 659 C C . VAL A 1 85 ? -9.072 50.941 14.065 1.00 42.34 85 VAL A C 1
ATOM 661 O O . VAL A 1 85 ? -8.057 50.773 14.737 1.00 42.34 85 VAL A O 1
ATOM 664 N N . GLN A 1 86 ? -9.868 51.998 14.177 1.00 46.72 86 GLN A N 1
ATOM 665 C CA . GLN A 1 86 ? -9.746 53.161 15.045 1.00 46.72 86 GLN A CA 1
ATOM 666 C C . GLN A 1 86 ? -10.087 52.825 16.506 1.00 46.72 86 GLN A C 1
ATOM 668 O O . GLN A 1 86 ? -10.984 52.025 16.772 1.00 46.72 86 GLN A O 1
ATOM 673 N N . LYS A 1 87 ?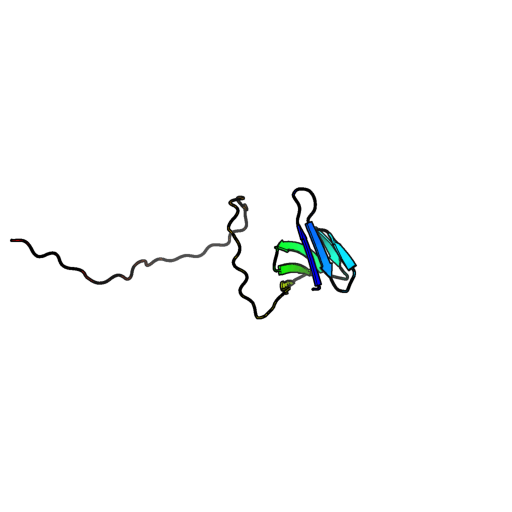 -9.449 53.519 17.457 1.00 38.69 87 LYS A N 1
ATOM 674 C CA . LYS A 1 87 ? -10.033 53.780 18.780 1.00 38.69 87 LYS A CA 1
ATOM 675 C C . LYS A 1 87 ? -9.889 55.255 19.144 1.00 38.69 87 LYS A C 1
ATOM 677 O O . LYS A 1 87 ? -8.808 55.742 19.457 1.00 38.69 87 LYS A O 1
ATOM 682 N N . GLU A 1 88 ? -11.040 55.907 19.056 1.00 39.56 88 GLU A N 1
ATOM 683 C CA . GLU A 1 88 ? -11.510 57.081 19.782 1.00 39.56 88 GLU A CA 1
ATOM 684 C C . GLU A 1 88 ? -10.894 57.208 21.189 1.00 39.56 88 GLU A C 1
ATOM 686 O O . GLU A 1 88 ? -10.890 56.256 21.975 1.00 39.56 88 GLU A O 1
ATOM 691 N N . LYS A 1 89 ? -10.373 58.397 21.508 1.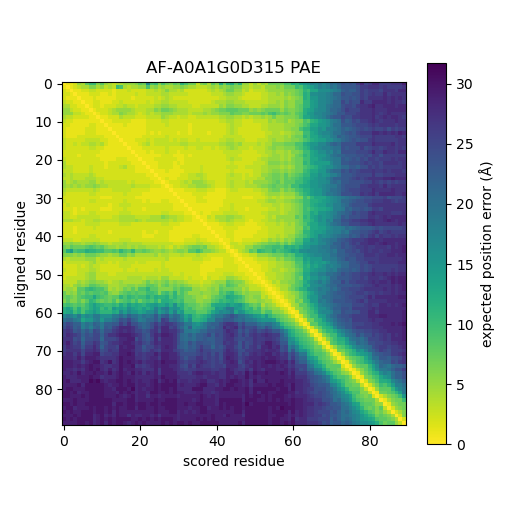00 45.75 89 LYS A N 1
ATOM 692 C CA . LYS A 1 89 ? -9.934 58.771 22.852 1.00 45.75 89 LYS A CA 1
ATOM 693 C C . LYS A 1 89 ? -10.594 60.106 23.206 1.00 45.75 89 LYS A C 1
ATOM 695 O O . LYS A 1 89 ? -10.247 61.123 22.621 1.00 45.75 89 LYS A O 1
ATOM 700 N N . LYS A 1 90 ? -11.589 59.986 24.087 1.00 44.88 90 LYS A N 1
ATOM 701 C CA . LYS A 1 90 ? -11.991 60.865 25.197 1.00 44.88 90 LYS A CA 1
ATOM 702 C C . LYS A 1 90 ? -11.542 62.326 25.166 1.00 44.88 90 LYS A C 1
ATOM 704 O O . LYS A 1 90 ? -10.313 62.548 25.212 1.00 44.88 90 LYS A O 1
#

Secondary structure (DSSP, 8-state):
--EEEE-SS-EEEEETTEEEETT-EETTEEEEEE-SSEEEEE-SS-EEEEES-TT-----------------------------------

Mean predicted aligned error: 13.83 Å

Foldseek 3Di:
DAAWDDDPVFTWDQDPNDTATAQGDDVQWGFPDGDRFWTWTDHPPDIDIDGNDPPDDDDDDDPPDDDDDDDDDDDDDDDDDDDDDDDDDD

Sequence (90 aa):
MQSTIISKSRRAAIIDGKTVELWAKHGNAQLVEVNEGSVVLRRAQTRQVLTLFPDVKIKQRETKTKKASSESEVQPEEISTIPAVQKEKK